Protein AF-X1V2D2-F1 (afdb_monomer)

Solvent-accessible surface area (backbone atoms only — not comparable to full-atom values): 4738 Å² total; per-residue (Å²): 112,70,71,60,52,53,53,50,50,51,50,52,53,51,50,52,59,48,46,63,64,67,59,70,77,67,80,75,73,81,75,80,71,86,66,77,64,44,75,74,57,81,80,82,91,76,83,59,89,100,51,92,85,82,82,83,84,44,68,51,46,85,82,65,64,88,86,131

Mean predicted aligned error: 11.78 Å

Sequence (68 aa):
MRKLIQKKLLLFLSLFLFSVLLIGCFPTIPTDENKAPVITSSPITVAVVNQLYTYDIEATDADGDSLT

Structure (mmCIF, N/CA/C/O backbone):
data_AF-X1V2D2-F1
#
_entry.id   AF-X1V2D2-F1
#
loop_
_atom_site.group_PDB
_atom_site.id
_atom_site.type_symbol
_atom_site.label_atom_id
_atom_site.label_alt_id
_atom_site.label_comp_id
_atom_site.label_asym_id
_atom_site.label_entity_id
_atom_site.label_seq_id
_atom_site.pdbx_PDB_ins_code
_atom_site.Cartn_x
_atom_site.Cartn_y
_atom_site.Cartn_z
_atom_site.occupancy
_atom_site.B_iso_or_equiv
_atom_site.auth_seq_id
_atom_site.auth_comp_id
_atom_site.auth_asym_id
_atom_site.auth_atom_id
_atom_site.pdbx_PDB_model_num
ATOM 1 N N . MET A 1 1 ? 52.243 15.748 -50.619 1.00 62.12 1 MET A N 1
ATOM 2 C CA . MET A 1 1 ? 51.115 14.786 -50.681 1.00 62.12 1 MET A CA 1
ATOM 3 C C . MET A 1 1 ? 50.924 13.983 -49.388 1.00 62.12 1 MET A C 1
ATOM 5 O O . MET A 1 1 ? 49.850 14.080 -48.813 1.00 62.12 1 MET A O 1
ATOM 9 N N . ARG A 1 2 ? 51.943 13.294 -48.843 1.00 73.38 2 ARG A N 1
ATOM 10 C CA . ARG A 1 2 ? 51.819 12.493 -47.597 1.00 73.38 2 ARG A CA 1
ATOM 11 C C . ARG A 1 2 ? 51.314 13.257 -46.354 1.00 73.38 2 ARG A C 1
ATOM 13 O O . ARG A 1 2 ? 50.411 12.773 -45.688 1.00 73.38 2 ARG A O 1
ATOM 20 N N . LYS A 1 3 ? 51.799 14.479 -46.084 1.00 75.75 3 LYS A N 1
ATOM 21 C CA . LYS A 1 3 ? 51.342 15.302 -44.934 1.00 75.75 3 LYS A CA 1
ATOM 22 C C . LYS A 1 3 ? 49.854 15.696 -45.003 1.00 75.75 3 LYS A C 1
ATOM 24 O O . LYS A 1 3 ? 49.193 15.784 -43.976 1.00 75.75 3 LYS A O 1
ATOM 29 N N . LEU A 1 4 ? 49.320 15.894 -46.212 1.00 73.81 4 LEU A N 1
ATOM 30 C CA . LEU A 1 4 ? 47.912 16.246 -46.430 1.00 73.81 4 LEU A CA 1
ATOM 31 C C . LEU A 1 4 ? 46.989 15.037 -46.207 1.00 73.81 4 LEU A C 1
ATOM 33 O O . LEU A 1 4 ? 45.894 15.193 -45.681 1.00 73.81 4 LEU A O 1
ATOM 37 N N . ILE A 1 5 ? 47.461 13.836 -46.557 1.00 80.06 5 ILE A N 1
ATOM 38 C CA . ILE A 1 5 ? 46.757 12.565 -46.330 1.00 80.06 5 ILE A CA 1
ATOM 39 C C . ILE A 1 5 ? 46.701 12.246 -44.830 1.00 80.06 5 ILE A C 1
ATOM 41 O O . ILE A 1 5 ? 45.635 11.910 -44.331 1.00 80.06 5 ILE A O 1
ATOM 45 N N . GLN A 1 6 ? 47.800 12.453 -44.094 1.00 81.88 6 GLN A N 1
ATOM 46 C CA . GLN A 1 6 ? 47.836 12.261 -42.636 1.00 81.88 6 GLN A CA 1
ATOM 47 C C . GLN A 1 6 ? 46.942 13.265 -41.888 1.00 81.88 6 GLN A C 1
ATOM 49 O O . GLN A 1 6 ? 46.228 12.885 -40.968 1.00 81.88 6 GLN A O 1
ATOM 54 N N . LYS A 1 7 ? 46.904 14.536 -42.320 1.00 81.69 7 LYS A N 1
ATOM 55 C CA . LYS A 1 7 ? 46.006 15.548 -41.736 1.00 81.69 7 LYS A CA 1
ATOM 56 C C . LYS A 1 7 ? 44.529 15.242 -42.010 1.00 81.69 7 LYS A C 1
ATOM 58 O O . LYS A 1 7 ? 43.704 15.417 -41.123 1.00 81.69 7 LYS A O 1
ATOM 63 N N . LYS A 1 8 ? 44.194 14.762 -43.214 1.00 83.00 8 LYS A N 1
ATOM 64 C CA . LYS A 1 8 ? 42.833 14.308 -43.543 1.00 83.00 8 LYS A CA 1
ATOM 65 C C . LYS A 1 8 ? 42.442 13.082 -42.717 1.00 83.00 8 LYS A C 1
ATOM 67 O O . LYS A 1 8 ? 41.359 13.077 -42.153 1.00 83.00 8 LYS A O 1
ATOM 72 N N . LEU A 1 9 ? 43.336 12.103 -42.580 1.00 86.31 9 LEU A N 1
ATOM 73 C CA . LEU A 1 9 ? 43.119 10.915 -41.751 1.00 86.31 9 LEU A CA 1
ATOM 74 C C . LEU A 1 9 ? 42.875 11.279 -40.278 1.00 86.31 9 LEU A C 1
ATOM 76 O O . LEU A 1 9 ? 41.948 10.756 -39.671 1.00 86.31 9 LEU A O 1
ATOM 80 N N . LEU A 1 10 ? 43.644 12.227 -39.732 1.00 88.38 10 LEU A N 1
ATOM 81 C CA . LEU A 1 10 ? 43.467 12.716 -38.362 1.00 88.38 10 LEU A CA 1
ATOM 82 C C . LEU A 1 10 ? 42.129 13.449 -38.171 1.00 88.38 10 LEU A C 1
ATOM 84 O O . LEU A 1 10 ? 41.474 13.266 -37.150 1.00 88.38 10 LEU A O 1
ATOM 88 N N . LEU A 1 11 ? 41.698 14.240 -39.161 1.00 87.06 11 LEU A N 1
ATOM 89 C CA . LEU A 1 11 ? 40.397 14.916 -39.139 1.00 87.06 11 LEU A CA 1
ATOM 90 C C . LEU A 1 11 ? 39.231 13.923 -39.214 1.00 87.06 11 LEU A C 1
ATOM 92 O O . LEU A 1 11 ? 38.268 14.075 -38.472 1.00 87.06 11 LEU A O 1
ATOM 96 N N . PHE A 1 12 ? 39.324 12.887 -40.052 1.00 87.31 12 PHE A N 1
ATOM 97 C CA . PHE A 1 12 ? 38.305 11.835 -40.117 1.00 87.31 12 PHE A CA 1
ATOM 98 C C . PHE A 1 12 ? 38.245 11.007 -38.830 1.00 87.31 12 PHE A C 1
ATOM 100 O O . PHE A 1 12 ? 37.153 10.724 -38.348 1.00 87.31 12 PHE A O 1
ATOM 107 N N . LEU A 1 13 ? 39.395 10.674 -38.239 1.00 83.75 13 LEU A N 1
ATOM 108 C CA . LEU A 1 13 ? 39.460 9.947 -36.971 1.00 83.75 13 LEU A CA 1
ATOM 109 C C . LEU A 1 13 ? 38.890 10.778 -35.811 1.00 83.75 13 LEU A C 1
ATOM 111 O O . LEU A 1 13 ? 38.142 10.259 -34.989 1.00 83.75 13 LEU A O 1
ATOM 115 N N . SER A 1 14 ? 39.189 12.080 -35.786 1.00 83.81 14 SER A N 1
ATOM 116 C CA . SER A 1 14 ? 38.623 13.027 -34.822 1.00 83.81 14 SER A CA 1
ATOM 117 C C . SER A 1 14 ? 37.112 13.190 -34.993 1.00 83.81 14 SER A C 1
ATOM 119 O O . SER A 1 14 ? 36.398 13.174 -33.995 1.00 83.81 14 SER A O 1
ATOM 121 N N . LEU A 1 15 ? 36.612 13.301 -36.227 1.00 83.69 15 LEU A N 1
ATOM 122 C CA . LEU A 1 15 ? 35.183 13.446 -36.508 1.00 83.69 15 LEU A CA 1
ATOM 123 C C . LEU A 1 15 ? 34.404 12.168 -36.171 1.00 83.69 15 LEU A C 1
ATOM 125 O O . LEU A 1 15 ? 33.312 12.249 -35.621 1.00 83.69 15 LEU A O 1
ATOM 129 N N . PHE A 1 16 ? 34.981 10.994 -36.437 1.00 80.94 16 PHE A N 1
ATOM 130 C CA . PHE A 1 16 ? 34.406 9.706 -36.053 1.00 80.94 16 PHE A CA 1
ATOM 131 C C . PHE A 1 16 ? 34.337 9.559 -34.528 1.00 80.94 16 PHE A C 1
ATOM 133 O O . PHE A 1 16 ? 33.276 9.254 -33.988 1.00 80.94 16 PHE A O 1
ATOM 140 N N . LEU A 1 17 ? 35.425 9.876 -33.819 1.00 75.81 17 LEU A N 1
ATOM 141 C CA . LEU A 1 17 ? 35.470 9.816 -32.356 1.00 75.81 17 LEU A CA 1
ATOM 142 C C . LEU A 1 17 ? 34.503 10.818 -31.702 1.00 75.81 17 LEU A C 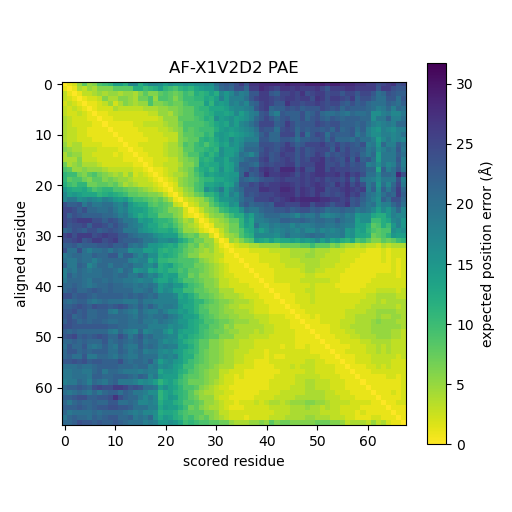1
ATOM 144 O O . LEU A 1 17 ? 33.841 10.493 -30.721 1.00 75.81 17 LEU A O 1
ATOM 148 N N . PHE A 1 18 ? 34.370 12.016 -32.276 1.00 76.31 18 PHE A N 1
ATOM 149 C CA . PHE A 1 18 ? 33.426 13.032 -31.810 1.00 76.31 18 PHE A CA 1
ATOM 150 C C . PHE A 1 18 ? 31.971 12.680 -32.154 1.00 76.31 18 PHE A C 1
ATOM 152 O O . PHE A 1 18 ? 31.071 12.995 -31.382 1.00 76.31 18 PHE A O 1
ATOM 159 N N . SER A 1 19 ? 31.726 11.967 -33.261 1.00 74.25 19 SER A N 1
ATOM 160 C CA . SER A 1 19 ? 30.383 11.498 -33.630 1.00 74.25 19 SER A CA 1
ATOM 161 C C . SER A 1 19 ? 29.820 10.488 -32.628 1.00 74.25 19 SER A C 1
ATOM 163 O O . SER A 1 19 ? 28.646 10.572 -32.288 1.00 74.25 19 SER A O 1
ATOM 165 N N . VAL A 1 20 ? 30.662 9.607 -32.077 1.00 70.75 20 VAL A N 1
ATOM 166 C CA . VAL A 1 20 ? 30.269 8.660 -31.019 1.00 70.75 20 VAL A CA 1
ATOM 167 C C . VAL A 1 20 ? 29.921 9.391 -29.717 1.00 70.75 20 VAL A C 1
ATOM 169 O O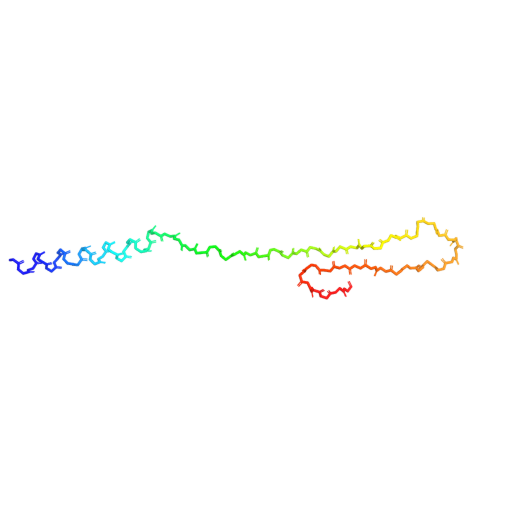 . VAL A 1 20 ? 29.045 8.949 -28.984 1.00 70.75 20 VAL A O 1
ATOM 172 N N . LEU A 1 21 ? 30.562 10.535 -29.452 1.00 69.94 21 LEU A N 1
ATOM 173 C CA . LEU A 1 21 ? 30.283 11.373 -28.282 1.00 69.94 21 LEU A CA 1
ATOM 174 C C . LEU A 1 21 ? 29.016 12.241 -28.450 1.00 69.94 21 LEU A C 1
ATOM 176 O O . LEU A 1 21 ? 28.349 12.552 -27.469 1.00 69.94 21 LEU A O 1
ATOM 180 N N . LEU A 1 22 ? 28.702 12.648 -29.686 1.00 68.56 22 LEU A N 1
ATOM 181 C CA . LEU A 1 22 ? 27.541 13.478 -30.044 1.00 68.56 22 LEU A CA 1
ATOM 182 C C . LEU A 1 22 ? 26.245 12.674 -30.204 1.00 68.56 22 LEU A C 1
ATOM 184 O O . LEU A 1 22 ? 25.163 13.214 -29.979 1.00 68.56 22 LEU A O 1
ATOM 188 N N . ILE A 1 23 ? 26.331 11.396 -30.585 1.00 69.69 23 ILE A N 1
ATOM 189 C CA . ILE A 1 23 ? 25.193 10.468 -30.596 1.00 69.69 23 ILE A CA 1
ATOM 190 C C . ILE A 1 23 ? 25.010 9.976 -29.155 1.00 69.69 23 ILE A C 1
ATOM 192 O O . ILE A 1 23 ? 25.313 8.838 -28.812 1.00 69.69 23 ILE A O 1
ATOM 196 N N . GLY A 1 24 ? 24.579 10.883 -28.280 1.00 66.19 24 GLY A N 1
ATOM 197 C CA . GLY A 1 24 ? 24.342 10.648 -26.858 1.00 66.19 24 GLY A CA 1
ATOM 198 C C . GLY A 1 24 ? 23.141 9.741 -26.598 1.00 66.19 24 GLY A C 1
ATOM 199 O O . GLY A 1 24 ? 22.192 10.148 -25.937 1.00 66.19 24 GLY A O 1
ATOM 200 N N . CYS A 1 25 ? 23.167 8.508 -27.096 1.00 70.56 25 CYS A N 1
ATOM 201 C CA . CYS A 1 25 ? 22.247 7.464 -26.672 1.00 70.56 25 CYS A CA 1
ATOM 202 C C . CYS A 1 25 ? 22.816 6.809 -25.409 1.00 70.56 25 CYS A C 1
ATOM 204 O O . CYS A 1 25 ? 23.284 5.671 -25.438 1.00 70.56 25 CYS A O 1
ATOM 206 N N . PHE A 1 26 ? 22.821 7.544 -24.296 1.00 72.56 26 PHE A N 1
ATOM 207 C CA . PHE A 1 26 ? 22.975 6.903 -22.997 1.00 72.56 26 PHE A CA 1
ATOM 208 C C . PHE A 1 26 ? 21.676 6.141 -22.732 1.00 72.56 26 PHE A C 1
ATOM 210 O O . PHE A 1 26 ? 20.618 6.775 -22.732 1.00 72.56 26 PHE A O 1
ATOM 217 N N . PRO A 1 27 ? 21.703 4.809 -22.548 1.00 75.19 27 PRO A N 1
ATOM 218 C CA . PRO A 1 27 ? 20.528 4.122 -22.048 1.00 75.19 27 PRO A CA 1
ATOM 219 C C . PRO A 1 27 ? 20.192 4.753 -20.698 1.00 75.19 27 PRO A C 1
ATOM 221 O O . PRO A 1 27 ? 20.982 4.684 -19.756 1.00 75.19 27 PRO A O 1
ATOM 224 N N . THR A 1 28 ? 19.047 5.427 -20.623 1.00 69.62 28 THR A N 1
ATOM 225 C CA . THR A 1 28 ? 18.465 5.809 -19.343 1.00 69.62 28 THR A CA 1
ATOM 226 C C . THR A 1 28 ? 18.245 4.508 -18.595 1.00 69.62 28 THR A C 1
ATOM 228 O O . THR A 1 28 ? 17.429 3.691 -19.023 1.00 69.62 28 THR A O 1
ATOM 231 N N . ILE A 1 29 ? 19.020 4.271 -17.538 1.00 77.00 29 ILE A N 1
ATOM 232 C CA . ILE A 1 29 ? 18.728 3.175 -16.623 1.00 77.00 29 ILE A CA 1
ATOM 233 C C . ILE A 1 29 ? 17.360 3.529 -16.042 1.00 77.00 29 ILE A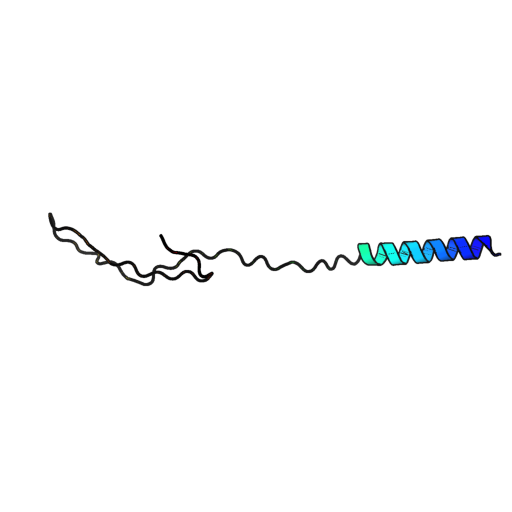 C 1
ATOM 235 O O . ILE A 1 29 ? 17.256 4.600 -15.437 1.00 77.00 29 ILE A O 1
ATOM 239 N N . PRO A 1 30 ? 16.303 2.732 -16.283 1.00 72.69 30 PRO A N 1
ATOM 240 C CA . PRO A 1 30 ? 15.036 2.982 -15.627 1.00 72.69 30 PRO A CA 1
ATOM 241 C C . PRO A 1 30 ? 15.309 2.885 -14.129 1.00 72.69 30 PRO A C 1
ATOM 243 O O . PRO A 1 30 ? 15.699 1.834 -13.624 1.00 72.69 30 PRO A O 1
ATOM 246 N N . THR A 1 31 ? 15.204 4.011 -13.435 1.00 78.12 31 THR A N 1
ATOM 247 C CA . THR A 1 31 ? 15.176 4.010 -11.982 1.00 78.12 31 THR A CA 1
ATOM 248 C C . THR A 1 31 ? 13.777 3.546 -11.627 1.00 78.12 31 THR A C 1
ATOM 250 O O . THR A 1 31 ? 12.835 4.327 -11.743 1.00 78.12 31 THR A O 1
ATOM 253 N N . ASP A 1 32 ? 13.623 2.262 -11.307 1.00 85.25 32 ASP A N 1
ATOM 254 C CA . ASP A 1 32 ? 12.395 1.797 -10.666 1.00 85.25 32 ASP A CA 1
ATOM 255 C C . ASP A 1 32 ? 12.288 2.593 -9.360 1.00 85.25 32 ASP A C 1
ATOM 257 O O . ASP A 1 32 ? 13.131 2.467 -8.470 1.00 85.25 32 ASP A O 1
ATOM 261 N N . GLU A 1 33 ? 11.355 3.543 -9.319 1.00 91.44 33 GLU A N 1
ATOM 262 C CA . GLU A 1 33 ? 11.127 4.332 -8.117 1.00 91.44 33 GLU A CA 1
ATOM 263 C C . GLU A 1 33 ? 10.531 3.417 -7.053 1.00 91.44 33 GLU A C 1
ATOM 265 O O . GLU A 1 33 ? 9.631 2.626 -7.345 1.00 91.44 33 GLU A O 1
ATOM 270 N N . ASN A 1 34 ? 11.024 3.548 -5.821 1.00 94.06 34 ASN A N 1
ATOM 271 C CA . ASN A 1 34 ? 10.490 2.799 -4.695 1.00 94.06 34 ASN A CA 1
ATOM 272 C C . ASN A 1 34 ? 9.006 3.122 -4.507 1.00 94.06 34 ASN A C 1
ATOM 274 O O . ASN A 1 34 ? 8.611 4.289 -4.410 1.00 94.06 34 ASN A O 1
ATOM 278 N N . LYS A 1 35 ? 8.190 2.088 -4.422 1.00 96.06 35 LYS A N 1
ATOM 279 C CA . LYS A 1 35 ? 6.746 2.144 -4.253 1.00 96.06 35 LYS A CA 1
ATOM 280 C C . LYS A 1 35 ? 6.455 2.115 -2.760 1.00 96.06 35 LYS A C 1
ATOM 282 O O . LYS A 1 35 ? 7.126 1.451 -1.982 1.00 96.06 35 LYS A O 1
ATOM 287 N N . ALA A 1 36 ? 5.462 2.886 -2.334 1.00 96.56 36 ALA A N 1
ATOM 288 C CA . ALA A 1 36 ? 5.000 2.797 -0.956 1.00 96.56 36 ALA A CA 1
ATOM 289 C C . ALA A 1 36 ? 4.256 1.463 -0.739 1.00 96.56 36 ALA A C 1
AT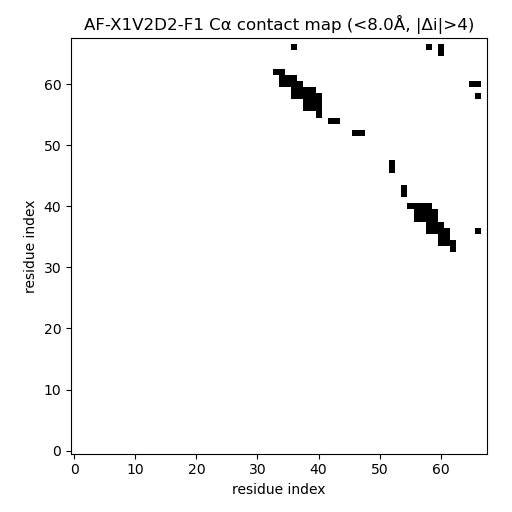OM 291 O O . ALA A 1 36 ? 3.546 1.021 -1.654 1.00 96.56 36 ALA A O 1
ATOM 292 N N . PRO A 1 37 ? 4.334 0.861 0.460 1.00 98.00 37 PRO A N 1
ATOM 293 C CA . PRO A 1 37 ? 3.536 -0.310 0.782 1.00 98.00 37 PRO A CA 1
ATOM 294 C C . PRO A 1 37 ? 2.045 0.040 0.821 1.00 98.00 37 PRO A C 1
ATOM 296 O O . PRO A 1 37 ? 1.647 1.177 1.096 1.00 98.00 37 PRO A O 1
ATOM 299 N N . VAL A 1 38 ? 1.201 -0.958 0.576 1.00 98.19 38 VAL A N 1
ATOM 300 C CA . VAL A 1 38 ? -0.260 -0.822 0.559 1.00 98.19 38 VAL A CA 1
ATOM 301 C C . VAL A 1 38 ? -0.859 -1.647 1.688 1.00 98.19 38 VAL A C 1
ATOM 303 O O . VAL A 1 38 ? -0.635 -2.852 1.754 1.00 98.19 38 VAL A O 1
ATOM 306 N N . ILE A 1 39 ? -1.654 -1.008 2.550 1.00 98.06 39 ILE A N 1
ATOM 307 C CA . ILE A 1 39 ? -2.481 -1.703 3.546 1.00 98.06 39 ILE A CA 1
ATOM 308 C C . ILE A 1 39 ? -3.704 -2.285 2.835 1.00 98.06 39 ILE A C 1
ATOM 310 O O . ILE A 1 39 ? -4.439 -1.560 2.163 1.00 98.06 39 ILE A O 1
ATOM 314 N N . THR A 1 40 ? -3.930 -3.585 2.991 1.00 97.88 40 THR A N 1
ATOM 315 C CA . THR A 1 40 ? -5.022 -4.323 2.338 1.00 97.88 40 THR A CA 1
ATOM 316 C C . THR A 1 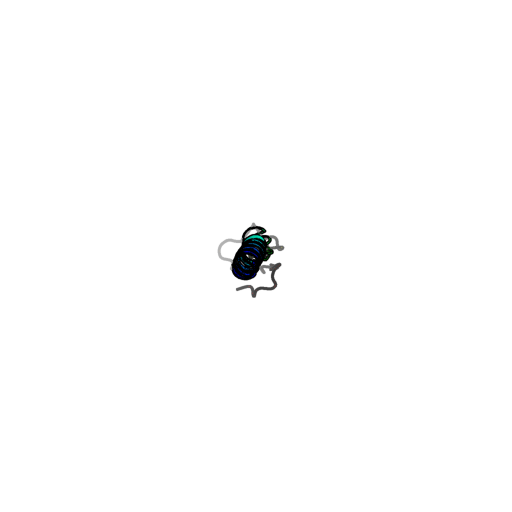40 ? -6.151 -4.690 3.294 1.00 97.88 40 THR A C 1
ATOM 318 O O . THR A 1 40 ? -7.251 -5.010 2.841 1.00 97.88 40 THR A O 1
ATOM 321 N N . SER A 1 41 ? -5.919 -4.625 4.605 1.00 98.12 41 SER A N 1
ATOM 322 C CA . SER A 1 41 ? -6.948 -4.894 5.608 1.00 98.12 41 SER A CA 1
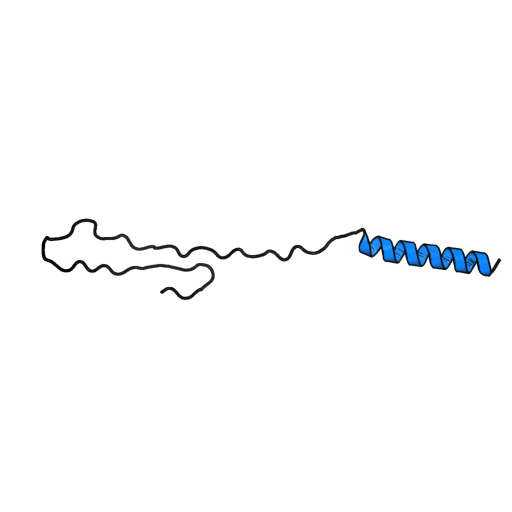ATOM 323 C C . SER A 1 41 ? -7.808 -3.656 5.914 1.00 98.12 41 SER A C 1
ATOM 325 O O . SER A 1 41 ? -7.393 -2.511 5.729 1.00 98.12 41 SER A O 1
ATOM 327 N N . SER A 1 42 ? -9.038 -3.878 6.393 1.00 97.94 42 SER A N 1
ATOM 328 C CA . SER A 1 42 ? -9.954 -2.808 6.827 1.00 97.94 42 SER A CA 1
ATOM 329 C C . SER A 1 42 ? -10.098 -2.760 8.355 1.00 97.94 42 SER A C 1
ATOM 331 O O . SER A 1 42 ? -10.482 -3.773 8.948 1.00 97.94 42 SER A O 1
ATOM 333 N N . PRO A 1 43 ? -9.845 -1.607 9.009 1.00 97.25 43 PRO A N 1
ATOM 334 C CA . PRO A 1 43 ? -9.899 -1.506 10.462 1.00 97.25 43 PRO A CA 1
ATOM 335 C C . PRO A 1 43 ? -11.329 -1.563 10.995 1.00 97.25 43 PRO A C 1
ATOM 337 O O . PRO A 1 43 ? -12.284 -1.121 10.351 1.00 97.25 43 PRO A O 1
ATOM 340 N N . ILE A 1 44 ? -11.467 -2.042 12.231 1.00 96.00 44 ILE A N 1
ATOM 341 C CA . ILE A 1 44 ? -12.726 -1.978 12.971 1.00 96.00 44 ILE A CA 1
ATOM 342 C C . ILE A 1 44 ? -12.924 -0.530 13.434 1.00 96.00 44 ILE A C 1
ATOM 344 O O . ILE A 1 44 ? -12.181 -0.013 14.260 1.00 96.00 44 ILE A O 1
ATOM 348 N N . THR A 1 45 ? -13.942 0.149 12.913 1.00 96.81 45 THR A N 1
ATOM 349 C CA . THR A 1 45 ? -14.154 1.585 13.177 1.00 96.81 45 THR A CA 1
ATOM 350 C C . THR A 1 45 ? -14.985 1.877 14.427 1.00 96.81 45 THR A C 1
ATOM 352 O O . THR A 1 45 ? -15.166 3.038 14.790 1.00 96.81 45 THR A O 1
ATOM 355 N N . VAL A 1 46 ? -15.477 0.839 15.106 1.00 96.81 46 VAL A N 1
ATOM 356 C CA . VAL A 1 46 ? -16.244 0.946 16.351 1.00 96.81 46 VAL A CA 1
ATOM 357 C C . VAL A 1 46 ? -15.488 0.239 17.468 1.00 96.81 46 VAL A C 1
ATOM 359 O O . VAL A 1 46 ? -15.212 -0.953 17.378 1.00 96.81 46 VAL A O 1
ATOM 362 N N . ALA A 1 47 ? -15.192 0.966 18.541 1.00 97.06 47 ALA A N 1
ATOM 363 C CA . ALA A 1 47 ? -14.527 0.433 19.724 1.00 97.06 47 ALA A CA 1
ATOM 364 C C . ALA A 1 47 ? -15.406 0.593 20.970 1.00 97.06 47 ALA A C 1
ATOM 366 O O . ALA A 1 47 ? -16.303 1.437 21.019 1.00 97.06 47 ALA A O 1
ATOM 367 N N . VAL A 1 48 ? -15.133 -0.219 21.991 1.00 97.50 48 VAL A N 1
ATOM 368 C CA . VAL A 1 48 ? -15.825 -0.171 23.282 1.00 97.50 48 VAL A CA 1
ATOM 369 C C . VAL A 1 48 ? -14.990 0.639 24.269 1.00 97.50 48 VAL A C 1
ATOM 371 O O . VAL A 1 48 ? -13.781 0.449 24.395 1.00 97.50 48 VAL A O 1
ATOM 374 N N . VAL A 1 49 ? -15.646 1.548 24.991 1.00 97.88 49 VAL A N 1
ATOM 375 C CA . VAL A 1 49 ? -14.998 2.365 26.024 1.00 97.88 49 VAL A CA 1
ATOM 376 C C . VAL A 1 49 ? -14.362 1.461 27.083 1.00 97.88 49 VAL A C 1
ATOM 378 O O . VAL A 1 49 ? -14.982 0.507 27.546 1.00 97.88 49 VAL A O 1
ATOM 381 N N . ASN A 1 50 ? -13.134 1.793 27.489 1.00 98.00 50 ASN A N 1
ATOM 382 C CA . ASN A 1 50 ? -12.330 1.042 28.462 1.00 98.00 50 ASN A CA 1
ATOM 383 C C . ASN A 1 50 ? -11.980 -0.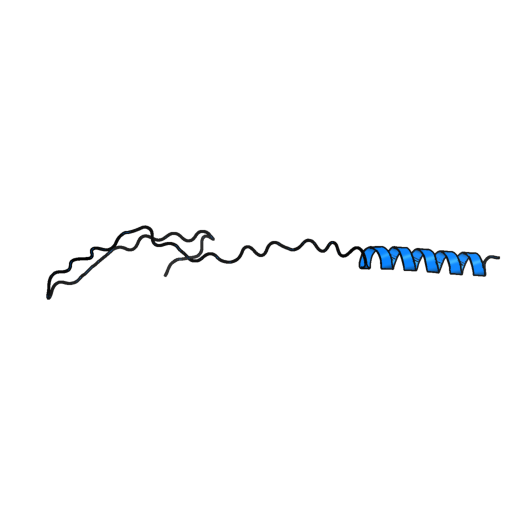403 28.047 1.00 98.00 50 ASN A C 1
ATOM 385 O O . ASN A 1 50 ? -11.578 -1.193 28.899 1.00 98.00 50 ASN A O 1
ATOM 389 N N . GLN A 1 51 ? -12.086 -0.749 26.761 1.00 98.12 51 GLN A N 1
ATOM 390 C CA . GLN A 1 51 ? -11.601 -2.018 26.222 1.00 98.12 51 GLN A CA 1
ATOM 391 C C . GLN A 1 51 ? -10.376 -1.785 25.332 1.00 98.12 51 GLN A C 1
ATOM 393 O O . GLN A 1 51 ? -10.344 -0.833 24.551 1.00 98.12 51 GLN A O 1
ATOM 398 N N . LEU A 1 52 ? -9.366 -2.657 25.443 1.00 97.62 52 LEU A N 1
ATOM 399 C CA . LEU A 1 52 ? -8.210 -2.610 24.552 1.00 97.62 52 LEU A CA 1
ATOM 400 C C . LEU A 1 52 ? -8.673 -2.852 23.115 1.00 97.62 52 LEU A C 1
ATOM 402 O O . LEU A 1 52 ? -9.267 -3.883 22.805 1.00 97.62 52 LEU A O 1
ATOM 406 N N . TYR A 1 53 ? -8.366 -1.893 22.252 1.00 97.06 53 TYR A N 1
ATOM 407 C CA . TYR A 1 53 ? -8.559 -2.023 20.822 1.00 97.06 53 TYR A CA 1
ATOM 408 C C . TYR A 1 53 ? -7.342 -2.720 20.212 1.00 97.06 53 TYR A C 1
ATOM 410 O O . TYR A 1 53 ? -6.218 -2.236 20.343 1.00 97.06 53 TYR A O 1
ATOM 418 N N . THR A 1 54 ? -7.568 -3.849 19.545 1.00 96.81 54 THR A N 1
ATOM 419 C CA . THR A 1 54 ? -6.545 -4.575 18.787 1.00 96.81 54 THR A CA 1
ATOM 420 C C . THR A 1 54 ? -7.022 -4.783 17.364 1.00 96.81 54 THR A C 1
ATOM 422 O O . THR A 1 54 ? -8.180 -5.139 17.144 1.00 96.81 54 THR A O 1
ATOM 425 N N . TYR A 1 55 ? -6.120 -4.603 16.411 1.00 96.19 55 TYR A N 1
ATOM 426 C CA . TYR A 1 55 ? -6.392 -4.802 15.001 1.00 96.19 55 TYR A CA 1
ATOM 427 C C . TYR A 1 55 ? -5.135 -5.318 14.310 1.00 96.19 55 TYR A C 1
ATOM 429 O O . TYR A 1 55 ? -4.051 -4.786 14.546 1.00 96.19 55 TYR A O 1
ATOM 437 N N . ASP A 1 56 ? -5.301 -6.354 13.492 1.00 96.19 56 ASP A N 1
ATOM 438 C CA . ASP A 1 56 ? -4.218 -6.957 12.725 1.00 96.19 56 ASP A CA 1
ATOM 439 C C . ASP A 1 56 ? -4.097 -6.259 11.363 1.00 96.19 56 ASP A C 1
ATOM 441 O O . ASP A 1 56 ? -5.076 -6.136 10.618 1.00 96.19 56 ASP A O 1
ATOM 445 N N . ILE A 1 57 ? -2.911 -5.728 11.067 1.00 96.12 57 ILE A N 1
ATOM 446 C CA . ILE A 1 57 ? -2.659 -4.972 9.839 1.00 96.12 57 ILE A CA 1
ATOM 447 C C . ILE A 1 57 ? -2.066 -5.927 8.810 1.00 96.12 57 ILE A C 1
ATOM 449 O O . ILE A 1 57 ? -0.982 -6.465 9.004 1.00 96.12 57 ILE A O 1
ATOM 453 N N . GLU A 1 58 ? -2.748 -6.064 7.679 1.00 97.44 58 GLU A N 1
ATOM 454 C CA . GLU A 1 58 ? -2.216 -6.729 6.501 1.00 97.44 58 G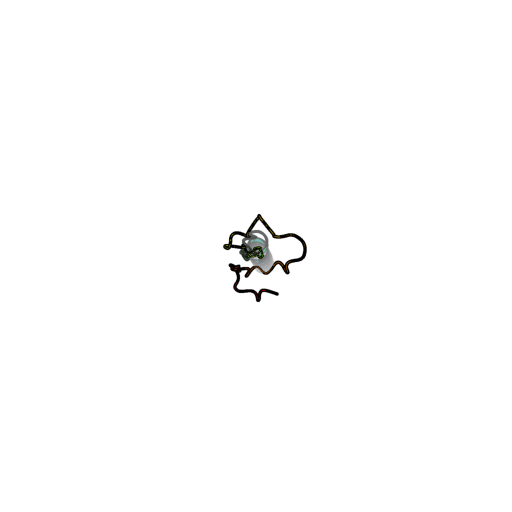LU A CA 1
ATOM 455 C C . GLU A 1 58 ? -1.752 -5.653 5.527 1.00 97.44 58 GLU A C 1
ATOM 457 O O . GLU A 1 58 ? -2.496 -4.719 5.206 1.00 97.44 58 GLU A O 1
ATOM 462 N N . ALA A 1 59 ? -0.515 -5.780 5.064 1.00 98.00 59 ALA A N 1
ATOM 463 C CA . ALA A 1 59 ? 0.058 -4.892 4.073 1.00 98.00 59 ALA A CA 1
ATOM 464 C C . ALA A 1 59 ? 0.982 -5.664 3.130 1.00 98.00 59 ALA A C 1
ATOM 466 O O . ALA A 1 59 ? 1.531 -6.710 3.481 1.00 98.00 59 ALA A O 1
ATOM 467 N N . THR A 1 60 ? 1.148 -5.131 1.925 1.00 98.06 60 THR A N 1
ATOM 468 C CA . THR A 1 60 ? 2.042 -5.670 0.899 1.00 98.06 60 THR A CA 1
ATOM 469 C C . THR A 1 60 ? 2.971 -4.580 0.400 1.00 98.06 60 THR A C 1
ATOM 471 O O . THR A 1 60 ? 2.505 -3.484 0.079 1.00 98.06 60 THR A O 1
ATOM 474 N N . ASP A 1 61 ? 4.255 -4.899 0.279 1.00 97.94 61 ASP A N 1
ATOM 475 C CA . ASP A 1 61 ? 5.227 -4.071 -0.425 1.00 97.94 61 ASP A CA 1
ATOM 476 C C . ASP A 1 61 ? 5.479 -4.640 -1.828 1.00 97.94 61 ASP A C 1
ATOM 478 O O . ASP A 1 61 ? 5.684 -5.845 -1.988 1.00 97.94 61 ASP A O 1
ATOM 482 N N . ALA A 1 62 ? 5.397 -3.790 -2.852 1.00 97.00 62 ALA A N 1
ATOM 483 C CA . ALA A 1 62 ? 5.514 -4.222 -4.245 1.00 97.00 62 ALA A CA 1
ATOM 484 C C . ALA A 1 62 ? 6.969 -4.435 -4.688 1.00 97.00 62 ALA A C 1
ATOM 486 O O . ALA A 1 62 ? 7.201 -5.158 -5.658 1.00 97.00 62 ALA A O 1
ATOM 487 N N . ASP A 1 63 ? 7.924 -3.827 -3.989 1.00 96.38 63 ASP A N 1
ATOM 488 C CA . ASP A 1 63 ? 9.353 -3.976 -4.252 1.00 96.38 63 ASP A CA 1
ATOM 489 C C . ASP A 1 63 ? 9.970 -5.089 -3.379 1.00 96.38 63 ASP A C 1
ATOM 491 O O . ASP A 1 63 ? 11.091 -5.537 -3.625 1.00 96.38 63 ASP A O 1
ATOM 495 N N . GLY A 1 64 ? 9.189 -5.632 -2.438 1.00 95.62 64 GLY A N 1
ATOM 496 C CA . GLY A 1 64 ? 9.570 -6.745 -1.571 1.00 95.62 64 GLY A CA 1
ATOM 497 C C . GLY A 1 64 ? 10.318 -6.301 -0.317 1.00 95.62 64 GLY A C 1
ATOM 498 O O . GLY A 1 64 ? 10.959 -7.133 0.335 1.00 95.62 64 GLY A O 1
ATOM 499 N N . ASP A 1 65 ? 10.238 -5.016 0.022 1.00 97.06 65 ASP A N 1
ATOM 500 C CA . ASP A 1 65 ? 10.845 -4.476 1.227 1.00 97.06 65 ASP A CA 1
ATOM 501 C C . ASP A 1 65 ? 10.185 -5.042 2.493 1.00 97.06 65 ASP A C 1
ATOM 503 O O . ASP A 1 65 ? 9.020 -5.449 2.522 1.00 97.06 65 ASP A O 1
ATOM 507 N N . SER A 1 66 ? 10.958 -5.088 3.580 1.00 97.06 66 SER A N 1
ATOM 508 C CA . SER A 1 66 ? 10.443 -5.531 4.878 1.00 97.06 66 SER A CA 1
ATOM 509 C C . SER A 1 66 ? 9.515 -4.480 5.485 1.00 97.06 66 SER A C 1
ATOM 511 O O . SER A 1 66 ? 9.864 -3.305 5.563 1.00 97.06 66 SER A O 1
ATOM 513 N N . LEU A 1 67 ? 8.362 -4.927 5.980 1.00 95.25 67 LEU A N 1
ATOM 514 C CA . LEU A 1 67 ? 7.376 -4.089 6.662 1.00 95.25 67 LEU A CA 1
ATOM 515 C C . LEU A 1 67 ? 7.655 -4.054 8.174 1.00 95.25 67 LEU A C 1
ATOM 517 O O . LEU A 1 67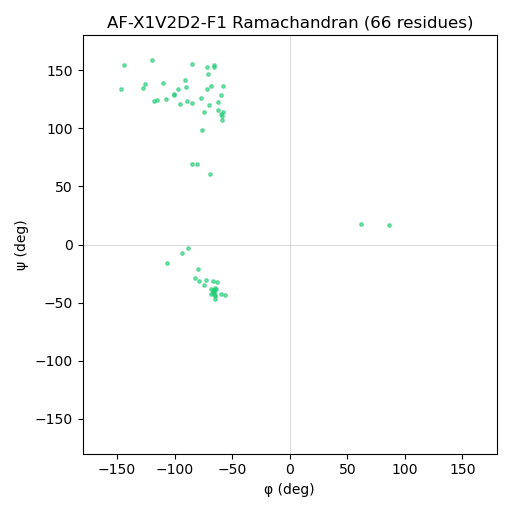 ? 7.908 -5.103 8.772 1.00 95.25 67 LEU A O 1
ATOM 521 N N . THR A 1 68 ? 7.600 -2.867 8.789 1.00 90.88 68 THR A N 1
ATOM 522 C CA . THR A 1 68 ? 7.862 -2.641 10.227 1.00 90.88 68 THR A CA 1
ATOM 523 C C . THR A 1 68 ? 6.929 -1.611 10.833 1.00 90.88 68 THR A C 1
ATOM 525 O O . THR A 1 68 ? 6.630 -0.630 10.114 1.00 90.88 68 THR A O 1
#

Organism: NCBI:txid412755

Secondary structure (DSSP, 8-state):
-HHHHHHHHHHHHHHHHHHHHHS---------PPPPPEE-S-------TTS----PPPEE-SS-PPP-

Radius of gyration: 31.88 Å; Cα contacts (8 Å, |Δi|>4): 33; chains: 1; bounding box: 68×23×79 Å

pLDDT: mean 87.47, std 10.93, range [62.12, 98.19]

Foldseek 3Di:
DVVVVVVVVVVVVVVVVVVVVVPPPDPPPPPPDFDDKAWPDDADPDDDPPDDDDDDTDIDGPVRDDDD